Protein AF-A0A5E5AGE8-F1 (afdb_monomer_lite)

Foldseek 3Di:
DDDDDDDDDDDDPPPDDDDPDDDDDDDDDDDDDDDDDDDDDDDDDDDPDDPPPPPLPPLCVPVLSNFLDLSVLVCCCPPPHPQAPVPPDGPDRSDLRSLQSSCVVNVHDDPSVDDSVVSRSVVSVVVVPPD

Secondary structure (DSSP, 8-state):
------------------------PPP-PPPP--PPP-----PPP-PPP-----PPPGGGGSGGGSTTSHHHHHHHHHHT---S-SSS-SSPTTSHHHHHHHHHHTTPPP-TTS-HHHHHHHHHHHHSS--

Organism: NCBI:txid2508301

Sequence (131 aa):
MNLLSRPFSCLALAATFVTLSGCTVPASSPKPVTLPANSPATLPVAAPGPIARDPLPSALNNPSRRPCTPEWFAYLEKHYTAVGDGQGHGPDLGSDEWLDAFERRRNLPSTSALPREQRCATLARELDYRY

pLDDT: mean 71.15, std 20.17, range [38.66, 96.5]

Structure (mmCIF, N/CA/C/O backbone):
data_AF-A0A5E5AGE8-F1
#
_entry.id   AF-A0A5E5AGE8-F1
#
loop_
_atom_site.group_PDB
_atom_site.id
_atom_site.type_symbol
_atom_site.label_atom_id
_atom_site.label_alt_id
_atom_site.label_comp_id
_atom_site.label_asym_id
_atom_site.label_entity_id
_atom_site.label_seq_id
_atom_site.pdbx_PDB_ins_code
_atom_site.Cartn_x
_atom_site.Cartn_y
_atom_site.Cartn_z
_atom_site.occupancy
_atom_site.B_iso_or_equiv
_atom_site.auth_seq_id
_atom_site.auth_comp_id
_atom_site.auth_asym_id
_atom_site.auth_atom_id
_atom_site.pdbx_PDB_model_num
ATOM 1 N N . MET A 1 1 ? 57.204 9.077 -46.773 1.00 38.66 1 MET A N 1
ATOM 2 C CA . MET A 1 1 ? 58.634 8.720 -46.882 1.00 38.66 1 MET A CA 1
ATOM 3 C C . MET A 1 1 ? 59.280 8.897 -45.514 1.00 38.66 1 MET A C 1
ATOM 5 O O . MET A 1 1 ? 59.083 9.953 -44.935 1.00 38.66 1 MET A O 1
ATOM 9 N N . ASN A 1 2 ? 60.010 7.864 -45.067 1.00 39.50 2 ASN A N 1
ATOM 10 C CA . ASN A 1 2 ? 60.976 7.776 -43.948 1.00 39.50 2 ASN A CA 1
ATOM 11 C C . ASN A 1 2 ? 60.418 7.935 -42.518 1.00 39.50 2 ASN A C 1
ATOM 13 O O . ASN A 1 2 ? 59.925 8.995 -42.162 1.00 39.50 2 ASN A O 1
ATOM 17 N N . LEU A 1 3 ? 60.298 6.873 -41.701 1.00 51.28 3 LEU A N 1
ATOM 18 C CA . LEU A 1 3 ? 61.331 6.030 -41.045 1.00 51.28 3 LEU A CA 1
ATOM 19 C C . LEU A 1 3 ? 62.400 6.830 -40.293 1.00 51.28 3 LEU A C 1
ATOM 21 O O . LEU A 1 3 ? 63.185 7.501 -40.940 1.00 51.28 3 LEU A O 1
ATOM 25 N N . LEU A 1 4 ? 62.469 6.643 -38.969 1.00 49.72 4 LEU A N 1
ATOM 26 C CA . LEU A 1 4 ? 63.678 6.411 -38.154 1.00 49.72 4 LEU A CA 1
ATOM 27 C C . LEU A 1 4 ? 63.176 5.967 -36.756 1.00 49.72 4 LEU A C 1
ATOM 29 O O . LEU A 1 4 ? 62.429 6.686 -36.106 1.00 49.72 4 LEU A O 1
ATOM 33 N N . SER A 1 5 ? 63.258 4.680 -36.420 1.00 45.56 5 SER A N 1
ATOM 34 C CA . SER A 1 5 ? 64.383 3.990 -35.757 1.00 45.56 5 SER A CA 1
ATOM 35 C C . SER A 1 5 ? 64.506 4.262 -34.251 1.00 45.56 5 SER A C 1
ATOM 37 O O . SER A 1 5 ? 64.652 5.389 -33.798 1.00 45.56 5 SER A O 1
ATOM 39 N N . ARG A 1 6 ? 64.433 3.152 -33.505 1.00 56.34 6 ARG A N 1
ATOM 40 C CA . ARG A 1 6 ? 64.444 2.979 -32.041 1.00 56.34 6 ARG A CA 1
ATOM 41 C C . ARG A 1 6 ? 65.835 3.302 -31.452 1.00 56.34 6 ARG A C 1
ATOM 43 O O . ARG A 1 6 ? 66.810 3.330 -32.199 1.00 56.34 6 ARG A O 1
ATOM 50 N N . PRO A 1 7 ? 65.963 3.379 -30.117 1.00 55.78 7 PRO A N 1
ATOM 51 C CA . PRO A 1 7 ? 66.450 2.165 -29.458 1.00 55.78 7 PRO A CA 1
ATOM 52 C C . PRO A 1 7 ? 65.696 1.779 -28.179 1.00 55.78 7 PRO A C 1
ATOM 54 O O . PRO A 1 7 ? 65.154 2.601 -27.447 1.00 55.78 7 PRO A O 1
ATOM 57 N N . PHE A 1 8 ? 65.685 0.466 -27.957 1.00 54.22 8 PHE A N 1
ATOM 58 C CA . PHE A 1 8 ? 65.307 -0.211 -26.725 1.00 54.22 8 PHE A CA 1
ATOM 59 C C . PHE A 1 8 ? 66.168 0.263 -25.553 1.00 54.22 8 PHE A C 1
ATOM 61 O O . PHE A 1 8 ? 67.386 0.352 -25.691 1.00 54.22 8 PHE A O 1
ATOM 68 N N . SER A 1 9 ? 65.551 0.437 -24.386 1.00 46.19 9 SER A N 1
ATOM 69 C CA . SER A 1 9 ? 66.263 0.343 -23.116 1.00 46.19 9 SER A CA 1
ATOM 70 C C . SER A 1 9 ? 65.454 -0.508 -22.143 1.00 46.19 9 SER A C 1
ATOM 72 O O . SER A 1 9 ? 64.259 -0.293 -21.941 1.00 46.19 9 SER A O 1
ATOM 74 N N . CYS A 1 10 ? 66.126 -1.542 -21.648 1.00 45.03 10 CYS A N 1
ATOM 75 C CA . CYS A 1 10 ? 65.662 -2.540 -20.698 1.00 45.03 10 CYS A CA 1
ATOM 76 C C . CYS A 1 10 ? 65.532 -1.977 -19.273 1.00 45.03 10 CYS A C 1
ATOM 78 O O . CYS A 1 10 ? 66.160 -0.978 -18.940 1.00 45.03 10 CYS A O 1
ATOM 80 N N . LEU A 1 11 ? 64.864 -2.783 -18.435 1.00 44.19 11 LEU A N 1
ATOM 81 C CA . LEU A 1 11 ? 64.892 -2.803 -16.962 1.00 44.19 11 LEU A CA 1
ATOM 82 C C . LEU A 1 11 ? 64.062 -1.698 -16.279 1.00 44.19 11 LEU A C 1
ATOM 84 O O . LEU A 1 11 ? 64.169 -0.533 -16.614 1.00 44.19 11 LEU A O 1
ATOM 88 N N . ALA A 1 12 ? 63.208 -1.963 -15.291 1.00 46.88 12 ALA A N 1
ATOM 89 C CA . ALA A 1 12 ? 63.010 -3.145 -14.465 1.00 46.88 12 ALA A CA 1
ATOM 90 C C . ALA A 1 12 ? 61.529 -3.240 -14.052 1.00 46.88 12 ALA A C 1
ATOM 92 O O . ALA A 1 12 ? 60.917 -2.247 -13.666 1.00 46.88 12 ALA A O 1
ATOM 93 N N . LEU A 1 13 ? 60.961 -4.446 -14.103 1.00 50.72 13 LEU A N 1
ATOM 94 C CA . LEU A 1 13 ? 59.695 -4.763 -13.443 1.00 50.72 13 LEU A CA 1
ATOM 95 C C . LEU A 1 13 ? 59.955 -4.846 -11.935 1.00 50.72 13 LEU A C 1
ATOM 97 O O . LEU A 1 13 ? 60.380 -5.881 -11.426 1.00 50.72 13 LEU A O 1
ATOM 101 N N . ALA A 1 14 ? 59.720 -3.750 -11.217 1.00 53.00 14 ALA A N 1
ATOM 102 C CA . ALA A 1 14 ? 59.582 -3.792 -9.768 1.00 53.00 14 ALA A CA 1
ATOM 103 C C . ALA A 1 14 ? 58.173 -4.309 -9.445 1.00 53.00 14 ALA A C 1
ATOM 105 O O . ALA A 1 14 ? 57.204 -3.554 -9.437 1.00 53.00 14 ALA A O 1
ATOM 106 N N . ALA A 1 15 ? 58.054 -5.620 -9.233 1.00 58.34 15 ALA A N 1
ATOM 107 C CA . ALA A 1 15 ? 56.850 -6.230 -8.686 1.00 58.34 15 ALA A CA 1
ATOM 108 C C . ALA A 1 15 ? 56.752 -5.866 -7.197 1.00 58.34 15 ALA A C 1
ATOM 110 O O . ALA A 1 15 ? 57.326 -6.529 -6.333 1.00 58.34 15 ALA A O 1
ATOM 111 N N . THR A 1 16 ? 56.059 -4.773 -6.893 1.00 54.69 16 THR A N 1
ATOM 112 C CA . THR A 1 16 ? 55.653 -4.449 -5.528 1.00 54.69 16 THR A CA 1
ATOM 113 C C . THR A 1 16 ? 54.507 -5.376 -5.133 1.00 54.69 16 THR A C 1
ATOM 115 O O . THR A 1 16 ? 53.371 -5.237 -5.581 1.00 54.69 16 THR A O 1
ATOM 118 N N . PHE A 1 17 ? 54.819 -6.364 -4.294 1.00 53.09 17 PHE A N 1
ATOM 119 C CA . PHE A 1 17 ? 53.819 -7.181 -3.619 1.00 53.09 17 PHE A CA 1
ATOM 120 C C . PHE A 1 17 ? 52.990 -6.284 -2.692 1.00 53.09 17 PHE A C 1
ATOM 122 O O . PHE A 1 17 ? 53.469 -5.830 -1.655 1.00 53.09 17 PHE A O 1
ATOM 129 N N . VAL A 1 18 ? 51.742 -6.017 -3.075 1.00 58.34 18 VAL A N 1
ATOM 130 C CA . VAL A 1 18 ? 50.738 -5.436 -2.181 1.00 58.34 18 VAL A CA 1
ATOM 131 C C . VAL A 1 18 ? 50.360 -6.514 -1.173 1.00 58.34 18 VAL A C 1
ATOM 133 O O . VAL A 1 18 ? 49.762 -7.532 -1.521 1.00 58.34 18 VAL A O 1
ATOM 136 N N . THR A 1 19 ? 50.735 -6.310 0.086 1.00 57.94 19 THR A N 1
ATOM 137 C CA . THR A 1 19 ? 50.305 -7.153 1.198 1.00 57.94 19 THR A CA 1
ATOM 138 C C . THR A 1 19 ? 48.823 -6.902 1.458 1.00 57.94 19 THR A C 1
ATOM 140 O O . THR A 1 19 ? 48.444 -5.839 1.950 1.00 57.94 19 THR A O 1
ATOM 143 N N . LEU A 1 20 ? 47.978 -7.876 1.121 1.00 55.22 20 LEU A N 1
ATOM 144 C CA . LEU A 1 20 ? 46.583 -7.925 1.553 1.00 55.22 20 LEU A CA 1
ATOM 145 C C . LEU A 1 20 ? 46.543 -8.180 3.067 1.00 55.22 20 LEU A C 1
ATOM 147 O O . LEU A 1 20 ? 46.590 -9.322 3.521 1.00 55.22 20 LEU A O 1
ATOM 151 N N . SER A 1 21 ? 46.477 -7.102 3.851 1.00 60.62 21 SER A N 1
ATOM 152 C CA . SER A 1 21 ? 46.077 -7.168 5.258 1.00 60.62 21 SER A CA 1
ATOM 153 C C . SER A 1 21 ? 44.627 -7.633 5.330 1.00 60.62 21 SER A C 1
ATOM 155 O O . SER A 1 21 ? 43.721 -6.955 4.847 1.00 60.62 21 SER A O 1
ATOM 157 N N . GLY A 1 22 ? 44.426 -8.814 5.913 1.00 50.06 22 GLY A N 1
ATOM 158 C CA . GLY A 1 22 ? 43.117 -9.417 6.111 1.00 50.06 22 GLY A CA 1
ATOM 159 C C . GLY A 1 22 ? 42.199 -8.550 6.971 1.00 50.06 22 GLY A C 1
ATOM 160 O O . GLY A 1 22 ? 42.591 -8.040 8.020 1.00 50.06 22 GLY A O 1
ATOM 161 N N . CYS A 1 23 ? 40.947 -8.420 6.542 1.00 56.34 23 CYS A N 1
ATOM 162 C CA . CYS A 1 23 ? 39.876 -7.927 7.392 1.00 56.34 23 CYS A CA 1
ATOM 163 C C . CYS A 1 23 ? 39.435 -9.063 8.322 1.00 56.34 23 CYS A C 1
ATOM 165 O O . CYS A 1 23 ? 38.682 -9.950 7.923 1.00 56.34 23 CYS A O 1
ATOM 167 N N . THR A 1 24 ? 39.899 -9.039 9.570 1.00 59.09 24 THR A N 1
ATOM 168 C CA . THR A 1 24 ? 39.260 -9.794 10.652 1.00 59.09 24 THR A CA 1
ATOM 169 C C . THR A 1 24 ? 37.883 -9.187 10.906 1.00 59.09 24 THR A C 1
ATOM 171 O O . THR A 1 24 ? 37.768 -8.051 11.363 1.00 59.09 24 THR A O 1
ATOM 174 N N . VAL A 1 25 ? 36.834 -9.946 10.599 1.00 63.81 25 VAL A N 1
ATOM 175 C CA . VAL A 1 25 ? 35.457 -9.658 11.013 1.00 63.81 25 VAL A CA 1
ATOM 176 C C . VAL A 1 25 ? 35.318 -10.066 12.484 1.00 63.81 25 VAL A C 1
ATOM 178 O O . VAL A 1 25 ? 35.610 -11.220 12.807 1.00 63.81 25 VAL A O 1
ATOM 181 N N . PRO A 1 26 ? 34.896 -9.181 13.403 1.00 55.47 26 PRO A N 1
ATOM 182 C CA . PRO A 1 26 ? 34.595 -9.602 14.762 1.00 55.47 26 PRO A CA 1
ATOM 183 C C . PRO A 1 26 ? 33.327 -10.466 14.771 1.00 55.47 26 PRO A C 1
ATOM 185 O O . PRO A 1 26 ? 32.284 -10.089 14.236 1.00 55.47 26 PRO A O 1
ATOM 188 N N . ALA A 1 27 ? 33.429 -11.635 15.402 1.00 55.28 27 ALA A N 1
ATOM 189 C CA . ALA A 1 27 ? 32.317 -12.532 15.665 1.00 55.28 27 ALA A CA 1
ATOM 190 C C . ALA A 1 27 ? 31.281 -11.852 16.580 1.00 55.28 27 ALA A C 1
ATOM 192 O O . ALA A 1 27 ? 31.581 -11.522 17.727 1.00 55.28 27 ALA A O 1
ATOM 193 N N . SER A 1 28 ? 30.052 -11.669 16.090 1.00 50.88 28 SER A N 1
ATOM 194 C CA . SER A 1 28 ? 28.898 -11.378 16.947 1.00 50.88 28 SER A CA 1
ATOM 195 C C . SER A 1 28 ? 28.294 -12.691 17.432 1.00 50.88 28 SER A C 1
ATOM 197 O O . SER A 1 28 ? 27.677 -13.421 16.660 1.00 50.88 28 SER A O 1
ATOM 199 N N . SER A 1 29 ? 28.470 -12.989 18.718 1.00 62.38 29 SER A N 1
ATOM 200 C CA . SER A 1 29 ? 27.728 -14.054 19.396 1.00 62.38 29 SER A CA 1
ATOM 201 C C . SER A 1 29 ? 26.220 -13.774 19.337 1.00 62.38 29 SER A C 1
ATOM 203 O O . SER A 1 29 ? 25.800 -12.693 19.763 1.00 62.38 29 SER A O 1
ATOM 205 N N . PRO A 1 30 ? 25.375 -14.723 18.899 1.00 59.03 30 PRO A N 1
ATOM 206 C CA . PRO A 1 30 ? 23.939 -14.598 19.096 1.00 59.03 30 PRO A CA 1
ATOM 207 C C . PRO A 1 30 ? 23.620 -14.759 20.589 1.00 59.03 30 PRO A C 1
ATOM 209 O O . PRO A 1 30 ? 24.016 -15.734 21.229 1.00 59.03 30 PRO A O 1
ATOM 212 N N . LYS A 1 31 ? 22.905 -13.785 21.162 1.00 62.00 31 LYS A N 1
ATOM 213 C CA . LYS A 1 31 ? 22.314 -13.929 22.499 1.00 62.00 31 LYS A CA 1
ATOM 214 C C . LYS A 1 31 ? 21.226 -15.016 22.454 1.00 62.00 31 LYS A C 1
ATOM 216 O O . LYS A 1 31 ? 20.469 -15.044 21.484 1.00 62.00 31 LYS A O 1
ATOM 221 N N . PRO A 1 32 ? 21.083 -15.864 23.488 1.00 52.50 32 PRO A N 1
ATOM 222 C CA . PRO A 1 32 ? 19.961 -16.790 23.572 1.00 52.50 32 PRO A CA 1
ATOM 223 C C . PRO A 1 32 ? 18.664 -15.996 23.753 1.00 52.50 32 PRO A C 1
ATOM 225 O O . PRO A 1 32 ? 18.521 -15.241 24.717 1.00 52.50 32 PRO A O 1
ATOM 228 N N . VAL A 1 33 ? 17.720 -16.154 22.826 1.00 51.97 33 VAL A N 1
ATOM 229 C CA . VAL A 1 33 ? 16.359 -15.630 22.975 1.00 51.97 33 VAL A CA 1
ATOM 230 C C . VAL A 1 33 ? 15.577 -16.618 23.834 1.00 51.97 33 VAL A C 1
ATOM 232 O O . VAL A 1 33 ? 15.033 -17.603 23.344 1.00 51.97 33 VAL A O 1
ATOM 235 N N . THR A 1 34 ? 15.545 -16.362 25.138 1.00 45.00 34 THR A N 1
ATOM 236 C CA . THR A 1 34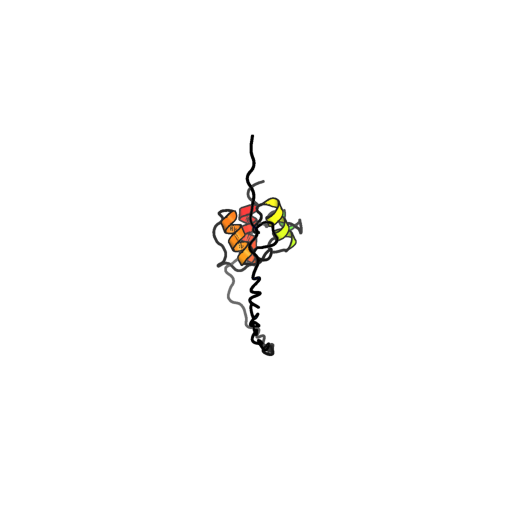 ? 14.614 -17.018 26.058 1.00 45.00 34 THR A CA 1
ATOM 237 C C . THR A 1 34 ? 13.284 -16.272 25.991 1.00 45.00 34 THR A C 1
ATOM 239 O O . THR A 1 34 ? 13.198 -15.128 26.429 1.00 45.00 34 THR A O 1
ATOM 242 N N . LEU A 1 35 ? 12.251 -16.906 25.433 1.00 56.03 35 LEU A N 1
ATOM 243 C CA . LEU A 1 35 ? 10.864 -16.439 25.508 1.00 56.03 35 LEU A CA 1
ATOM 244 C C . LEU A 1 35 ? 10.267 -16.830 26.868 1.00 56.03 35 LEU A C 1
ATOM 246 O O . LEU A 1 35 ? 10.141 -18.027 27.133 1.00 56.03 35 LEU A O 1
ATOM 250 N N . PRO A 1 36 ? 9.817 -15.886 27.709 1.00 51.88 36 PRO A N 1
ATOM 251 C CA . PRO A 1 36 ? 8.782 -16.182 28.678 1.00 51.88 36 PRO A CA 1
ATOM 252 C C . PRO A 1 36 ? 7.408 -15.923 28.051 1.00 51.88 36 PRO A C 1
ATOM 254 O O . PRO A 1 36 ? 7.073 -14.808 27.649 1.00 51.88 36 PRO A O 1
ATOM 257 N N . ALA A 1 37 ? 6.604 -16.982 27.996 1.00 52.03 37 ALA A N 1
ATOM 258 C CA . ALA A 1 37 ? 5.160 -16.877 27.896 1.00 52.03 37 ALA A CA 1
ATOM 259 C C . ALA A 1 37 ? 4.645 -16.112 29.117 1.00 52.03 37 ALA A C 1
ATOM 261 O O . ALA A 1 37 ? 4.956 -16.510 30.231 1.00 52.03 37 ALA A O 1
ATOM 262 N N . ASN A 1 38 ? 3.862 -15.055 28.905 1.00 50.94 38 ASN A N 1
ATOM 263 C CA . ASN A 1 38 ? 2.933 -14.521 29.898 1.00 50.94 38 ASN A CA 1
ATOM 264 C C . ASN A 1 38 ? 1.793 -13.800 29.170 1.00 50.94 38 ASN A C 1
ATOM 266 O O . ASN A 1 38 ? 1.930 -12.668 28.715 1.00 50.94 38 ASN A O 1
ATOM 270 N N . SER A 1 39 ? 0.655 -14.487 29.066 1.00 54.19 39 SER A N 1
ATOM 271 C CA . SER A 1 39 ? -0.646 -13.829 28.941 1.00 54.19 39 SER A CA 1
ATOM 272 C C . SER A 1 39 ? -1.036 -13.247 30.300 1.00 54.19 39 SER A C 1
ATOM 274 O O . SER A 1 39 ? -0.769 -13.868 31.330 1.00 54.19 39 SER A O 1
ATOM 276 N N . PRO A 1 40 ? -1.757 -12.124 30.310 1.00 52.69 40 PRO A N 1
ATOM 277 C CA . PRO A 1 40 ? -2.968 -12.089 31.115 1.00 52.69 40 PRO A CA 1
ATOM 278 C C . PRO A 1 40 ? -4.160 -11.577 30.308 1.00 52.69 40 PRO A C 1
ATOM 280 O O . PRO A 1 40 ? -4.095 -10.568 29.608 1.00 52.69 40 PRO A O 1
ATOM 283 N N . ALA A 1 41 ? -5.275 -12.286 30.456 1.00 49.41 41 ALA A N 1
ATOM 284 C CA . ALA A 1 41 ? -6.590 -11.787 30.109 1.00 49.41 41 ALA A CA 1
ATOM 285 C C . ALA A 1 41 ? -7.006 -10.706 31.118 1.00 49.41 41 ALA A C 1
ATOM 287 O O . ALA A 1 41 ? -7.108 -11.003 32.306 1.00 49.41 41 ALA A O 1
ATOM 288 N N . THR A 1 42 ? -7.309 -9.498 30.631 1.00 39.75 42 THR A N 1
ATOM 289 C CA . THR A 1 42 ? -8.152 -8.518 31.333 1.00 39.75 42 THR A CA 1
ATOM 290 C C . THR A 1 42 ? -9.068 -7.802 30.328 1.00 39.75 42 THR A C 1
ATOM 292 O O . THR A 1 42 ? -8.656 -7.426 29.237 1.00 39.75 42 THR A O 1
ATOM 295 N N . LEU A 1 43 ? -10.328 -7.705 30.750 1.00 42.47 43 LEU A N 1
ATOM 296 C CA . LEU A 1 43 ? -11.607 -7.293 30.149 1.00 42.47 43 LEU A CA 1
ATOM 297 C C . LEU A 1 43 ? -11.674 -5.880 29.491 1.00 42.47 43 LEU A C 1
ATOM 299 O O . LEU A 1 43 ? -10.709 -5.122 29.555 1.00 42.47 43 LEU A O 1
ATOM 303 N N . PRO A 1 44 ? -12.788 -5.526 28.805 1.00 47.78 44 PRO A N 1
ATOM 304 C CA . PRO A 1 44 ? -12.779 -4.720 27.590 1.00 47.78 44 PRO A CA 1
ATOM 305 C C . PRO A 1 44 ? -12.791 -3.214 27.866 1.00 47.78 44 PRO A C 1
ATOM 307 O O . PRO A 1 44 ? -13.661 -2.694 28.564 1.00 47.78 44 PRO A O 1
ATOM 310 N N . VAL A 1 45 ? -11.878 -2.489 27.223 1.00 45.28 45 VAL A N 1
ATOM 311 C CA . VAL A 1 45 ? -12.055 -1.054 26.992 1.00 45.28 45 VAL A CA 1
ATOM 312 C C . VAL A 1 45 ? -13.121 -0.907 25.913 1.00 45.28 45 VAL A C 1
ATOM 314 O O . VAL A 1 45 ? -12.988 -1.450 24.817 1.00 45.28 45 VAL A O 1
ATOM 317 N N . ALA A 1 46 ? -14.204 -0.221 26.273 1.00 44.78 46 ALA A N 1
ATOM 318 C CA . ALA A 1 46 ? -15.345 0.069 25.424 1.00 44.78 46 ALA A CA 1
ATOM 319 C C . ALA A 1 46 ? -14.895 0.531 24.031 1.00 44.78 46 ALA A C 1
ATOM 321 O O . ALA A 1 46 ? -14.303 1.598 23.867 1.00 44.78 46 ALA A O 1
ATOM 322 N N . ALA A 1 47 ? -15.185 -0.298 23.030 1.00 52.75 47 ALA A N 1
ATOM 323 C CA . ALA A 1 47 ? -15.098 0.100 21.642 1.00 52.75 47 ALA A CA 1
ATOM 324 C C . ALA A 1 47 ? -16.026 1.310 21.433 1.00 52.75 47 ALA A C 1
ATOM 326 O O . ALA A 1 47 ? -17.197 1.243 21.825 1.00 52.75 47 ALA A O 1
ATOM 327 N N . PRO A 1 48 ? -15.561 2.401 20.800 1.00 48.56 48 PRO A N 1
ATOM 328 C CA . PRO A 1 48 ? -16.471 3.323 20.140 1.00 48.56 48 PRO A CA 1
ATOM 329 C C . PRO A 1 48 ? -17.379 2.488 19.232 1.00 48.56 48 PRO A C 1
ATOM 331 O O . PRO A 1 48 ? -16.897 1.570 18.563 1.00 48.56 48 PRO A O 1
ATOM 334 N N . GLY A 1 49 ? -18.686 2.748 19.292 1.00 43.22 49 GLY A N 1
ATOM 335 C CA . GLY A 1 49 ? -19.718 1.955 18.628 1.00 43.22 49 GLY A CA 1
ATOM 336 C C . GLY A 1 49 ? -19.472 1.731 17.131 1.00 43.22 49 GLY A C 1
ATOM 337 O O . GLY A 1 49 ? -18.565 2.322 16.541 1.00 43.22 49 GLY A O 1
ATOM 338 N N . PRO A 1 50 ? -20.278 0.867 16.491 1.00 47.28 50 PRO A N 1
ATOM 339 C CA . PRO A 1 50 ? -20.095 0.521 15.095 1.00 47.28 50 PRO A CA 1
ATOM 340 C C . PRO A 1 50 ? -20.300 1.781 14.253 1.00 47.28 50 PRO A C 1
ATOM 342 O O . PRO A 1 50 ? -21.426 2.155 13.937 1.00 47.28 50 PRO A O 1
ATOM 345 N N . ILE A 1 51 ? -19.201 2.437 13.867 1.00 52.72 51 ILE A N 1
ATOM 346 C CA . ILE A 1 51 ? -19.170 3.193 12.620 1.00 52.72 51 ILE A CA 1
ATOM 347 C C . ILE A 1 51 ? -19.686 2.179 11.609 1.00 52.72 51 ILE A C 1
ATOM 349 O O . ILE A 1 51 ? -19.066 1.121 11.463 1.00 52.72 51 ILE A O 1
ATOM 353 N N . ALA A 1 52 ? -20.865 2.432 11.042 1.00 45.16 52 ALA A N 1
ATOM 354 C CA . ALA A 1 52 ? -21.455 1.588 10.023 1.00 45.16 52 ALA A CA 1
ATOM 355 C C . ALA A 1 52 ? -20.370 1.350 8.973 1.00 45.16 52 ALA A C 1
ATOM 357 O O . ALA A 1 52 ? -19.981 2.254 8.238 1.00 45.16 52 ALA A O 1
ATOM 358 N N . ARG A 1 53 ? -19.771 0.158 9.014 1.00 53.19 53 ARG A N 1
ATOM 359 C CA . ARG A 1 53 ? -18.828 -0.272 8.003 1.00 53.19 53 ARG A CA 1
ATOM 360 C C . ARG A 1 53 ? -19.723 -0.506 6.811 1.00 53.19 53 ARG A C 1
ATOM 362 O O . ARG A 1 53 ? -20.429 -1.515 6.788 1.00 53.19 53 ARG A O 1
ATOM 369 N N . ASP A 1 54 ? -19.726 0.436 5.875 1.00 58.47 54 ASP A N 1
ATOM 370 C CA . ASP A 1 54 ? -20.107 0.116 4.509 1.00 58.47 54 ASP A CA 1
ATOM 371 C C . ASP A 1 54 ? -19.488 -1.251 4.194 1.00 58.47 54 ASP A C 1
ATOM 373 O O . ASP A 1 54 ? -18.308 -1.461 4.530 1.00 58.47 54 ASP A O 1
ATOM 377 N N . PRO A 1 55 ? -20.264 -2.220 3.673 1.00 56.47 55 PRO A N 1
ATOM 378 C CA . PRO A 1 55 ? -19.705 -3.497 3.280 1.00 56.47 55 PRO A CA 1
ATOM 379 C C . PRO A 1 55 ? -18.528 -3.170 2.378 1.00 56.47 55 PRO A C 1
ATOM 381 O O . PRO A 1 55 ? -18.715 -2.518 1.349 1.00 56.47 55 PRO A O 1
ATOM 384 N N . LEU A 1 56 ? -17.316 -3.533 2.819 1.00 57.72 56 LEU A N 1
ATOM 385 C CA . LEU A 1 56 ? -16.120 -3.356 2.009 1.00 57.72 56 LEU A CA 1
ATOM 386 C C . LEU A 1 56 ? -16.492 -3.873 0.610 1.00 57.72 56 LEU A C 1
ATOM 388 O O . LEU A 1 56 ? -17.063 -4.972 0.546 1.00 57.72 56 LEU A O 1
ATOM 392 N N . PRO A 1 57 ? -16.271 -3.094 -0.464 1.00 57.69 57 PRO A N 1
ATOM 393 C CA . PRO A 1 57 ? -16.807 -3.429 -1.772 1.00 57.69 57 PRO A CA 1
ATOM 394 C C . PRO A 1 57 ? -16.377 -4.835 -2.178 1.00 57.69 57 PRO A C 1
ATOM 396 O O . PRO A 1 57 ? -15.432 -5.408 -1.625 1.00 57.69 57 PRO A O 1
ATOM 399 N N . SER A 1 58 ? -17.070 -5.391 -3.168 1.00 54.31 58 SER A N 1
ATOM 400 C CA . SER A 1 58 ? -16.902 -6.744 -3.703 1.00 54.31 58 SER A CA 1
ATOM 401 C C . SER A 1 58 ? -15.448 -7.225 -3.867 1.00 54.31 58 SER A C 1
ATOM 403 O O . SER A 1 58 ? -15.239 -8.425 -3.894 1.00 54.31 58 SER A O 1
ATOM 405 N N . ALA A 1 59 ? -14.434 -6.355 -3.881 1.00 53.09 59 ALA A N 1
ATOM 406 C CA . ALA A 1 59 ? -13.018 -6.680 -3.691 1.00 53.09 59 ALA A CA 1
ATOM 407 C C . ALA A 1 59 ? -12.706 -7.740 -2.603 1.00 53.09 59 ALA A C 1
ATOM 409 O O . ALA A 1 59 ? -11.784 -8.528 -2.798 1.00 53.09 59 ALA A O 1
ATOM 410 N N . LEU A 1 60 ? -13.465 -7.847 -1.502 1.00 53.66 60 LEU A N 1
ATOM 411 C CA . LEU A 1 60 ? -13.221 -8.891 -0.485 1.00 53.66 60 LEU A CA 1
ATOM 412 C C . LEU A 1 60 ? -13.499 -10.331 -0.947 1.00 53.66 60 LEU A C 1
ATOM 414 O O . LEU A 1 60 ? -12.974 -11.266 -0.337 1.00 53.66 60 LEU A O 1
ATOM 418 N N . ASN A 1 61 ? -14.318 -10.532 -1.985 1.00 60.59 61 ASN A N 1
ATOM 419 C CA . ASN A 1 61 ? -14.641 -11.872 -2.488 1.00 60.59 61 ASN A CA 1
ATOM 420 C C . ASN A 1 61 ? -13.551 -12.442 -3.412 1.00 60.59 61 ASN A C 1
ATOM 422 O O . ASN A 1 61 ? -13.500 -13.651 -3.634 1.00 60.59 61 ASN A O 1
ATOM 426 N N . ASN A 1 62 ? -12.659 -11.585 -3.911 1.00 64.31 62 ASN A N 1
ATOM 427 C CA . ASN A 1 62 ? -11.490 -11.985 -4.667 1.00 64.31 62 ASN A CA 1
ATOM 428 C C . ASN A 1 62 ? -10.311 -12.087 -3.685 1.00 64.31 62 ASN A C 1
ATOM 430 O O . ASN A 1 62 ? -9.880 -11.064 -3.153 1.00 64.31 62 ASN A O 1
ATOM 434 N N . PRO A 1 63 ? -9.762 -13.288 -3.427 1.00 57.53 63 PRO A N 1
ATOM 435 C CA . PRO A 1 63 ? -8.686 -13.460 -2.454 1.00 57.53 63 PRO A CA 1
ATOM 436 C C . PRO A 1 63 ? -7.448 -12.618 -2.791 1.00 57.53 63 PRO A C 1
ATOM 438 O O . PRO A 1 63 ? -6.813 -12.108 -1.876 1.00 57.53 63 PRO A O 1
ATOM 441 N N . SER A 1 64 ? -7.171 -12.363 -4.075 1.00 59.59 64 SER A N 1
ATOM 442 C CA . SER A 1 64 ? -6.078 -11.486 -4.522 1.00 59.59 64 SER A CA 1
ATOM 443 C C . SER A 1 64 ? -6.348 -9.992 -4.305 1.00 59.59 64 SER A C 1
ATOM 445 O O . SER A 1 64 ? -5.457 -9.170 -4.497 1.00 59.59 64 SER A O 1
ATOM 447 N N . ARG A 1 65 ? -7.575 -9.620 -3.923 1.00 70.62 65 ARG A N 1
ATOM 448 C CA . ARG A 1 65 ? -7.967 -8.252 -3.560 1.00 70.62 65 ARG A CA 1
ATOM 449 C C . ARG A 1 65 ? -8.317 -8.098 -2.081 1.00 70.62 65 ARG A C 1
ATOM 451 O O . ARG A 1 65 ? -8.673 -6.997 -1.665 1.00 70.62 65 ARG A O 1
ATOM 458 N N . ARG A 1 66 ? -8.179 -9.157 -1.273 1.00 85.31 66 ARG A N 1
ATOM 459 C CA . ARG A 1 66 ? -8.325 -9.051 0.182 1.00 85.31 66 ARG A CA 1
ATOM 460 C C . ARG A 1 66 ? -7.183 -8.195 0.736 1.00 85.31 66 ARG A C 1
ATOM 462 O O . ARG A 1 66 ? -6.031 -8.617 0.623 1.00 85.31 66 ARG A O 1
ATOM 469 N N . PRO A 1 67 ? -7.471 -7.032 1.345 1.00 89.94 67 PRO A N 1
ATOM 470 C CA . PRO A 1 67 ? -6.429 -6.155 1.858 1.00 89.94 67 PRO A CA 1
ATOM 471 C C . PRO A 1 67 ? -5.542 -6.870 2.875 1.00 89.94 67 PRO A C 1
ATOM 473 O O . PRO A 1 67 ? -5.985 -7.807 3.540 1.00 89.94 67 PRO A O 1
ATOM 476 N N . CYS A 1 68 ? -4.304 -6.400 3.013 1.00 92.12 68 CYS A N 1
ATOM 477 C CA . CYS A 1 68 ? -3.330 -6.936 3.969 1.00 92.12 68 CYS A CA 1
ATOM 478 C C . CYS A 1 68 ? -2.883 -8.394 3.724 1.00 92.12 68 CYS A C 1
ATOM 480 O O . CYS A 1 68 ? -2.299 -9.013 4.611 1.00 92.12 68 CYS A O 1
ATOM 482 N N . THR A 1 69 ? -3.087 -8.938 2.519 1.00 91.75 69 THR A N 1
ATOM 483 C CA . THR A 1 69 ? -2.568 -10.260 2.118 1.00 91.75 69 THR A CA 1
ATOM 484 C C . THR A 1 69 ? -1.350 -10.141 1.192 1.00 91.75 69 THR A C 1
ATOM 486 O O . THR A 1 69 ? -1.241 -9.152 0.460 1.00 91.75 69 THR A O 1
ATOM 489 N N . PRO A 1 70 ? -0.437 -11.134 1.174 1.00 93.00 70 PRO A N 1
ATOM 490 C CA . PRO A 1 70 ? 0.673 -11.175 0.217 1.00 93.00 70 PRO A CA 1
ATOM 491 C C . PRO A 1 70 ? 0.218 -11.037 -1.240 1.00 93.00 70 PRO A C 1
ATOM 493 O O . PRO A 1 70 ? 0.829 -10.304 -2.017 1.00 93.00 70 PRO A O 1
ATOM 496 N N . GLU A 1 71 ? -0.888 -11.688 -1.601 1.00 90.88 71 GLU A N 1
ATOM 497 C CA . GLU A 1 71 ? -1.459 -11.643 -2.947 1.00 90.88 71 GLU A CA 1
ATOM 498 C C . GLU A 1 71 ? -1.931 -10.232 -3.309 1.00 90.88 71 GLU A C 1
ATOM 500 O O . GLU A 1 71 ? -1.737 -9.788 -4.442 1.00 90.88 71 GLU A O 1
ATOM 505 N N . TRP A 1 72 ? -2.502 -9.504 -2.346 1.00 91.38 72 TRP A N 1
ATOM 506 C CA . TRP A 1 72 ? -2.901 -8.115 -2.541 1.00 91.38 72 TRP A CA 1
ATOM 507 C C . TRP A 1 72 ? -1.701 -7.187 -2.704 1.00 91.38 72 TRP A C 1
ATOM 509 O O . TRP A 1 72 ? -1.702 -6.365 -3.618 1.00 91.38 72 TRP A O 1
ATOM 519 N N . PHE A 1 73 ? -0.644 -7.341 -1.902 1.00 92.81 73 PHE A N 1
ATOM 520 C CA . PHE A 1 73 ? 0.578 -6.549 -2.086 1.00 92.81 73 PHE A CA 1
ATOM 521 C C . PHE A 1 73 ? 1.221 -6.815 -3.452 1.00 92.81 73 PHE A C 1
ATOM 523 O O . PHE A 1 73 ? 1.582 -5.870 -4.152 1.00 92.81 73 PHE A O 1
ATOM 530 N N . ALA A 1 74 ? 1.281 -8.078 -3.886 1.00 91.75 74 ALA A N 1
ATOM 531 C CA . ALA A 1 74 ? 1.769 -8.436 -5.218 1.00 91.75 74 ALA A CA 1
ATOM 532 C C . ALA A 1 74 ? 0.899 -7.840 -6.336 1.00 91.75 74 ALA A C 1
ATOM 534 O O . ALA A 1 74 ? 1.417 -7.365 -7.349 1.00 91.75 74 ALA A O 1
ATOM 535 N N . TYR A 1 75 ? -0.422 -7.822 -6.148 1.00 90.38 75 TYR A N 1
ATOM 536 C CA . TYR A 1 75 ? -1.343 -7.153 -7.061 1.00 90.38 75 TYR A CA 1
ATOM 537 C C . TYR A 1 75 ? -1.072 -5.642 -7.125 1.00 90.38 75 TYR A C 1
ATOM 539 O O . TYR A 1 75 ? -0.986 -5.083 -8.217 1.00 90.38 75 TYR A O 1
ATOM 547 N N . LEU A 1 76 ? -0.875 -4.978 -5.985 1.00 91.31 76 LEU A N 1
ATOM 548 C CA . LEU A 1 76 ? -0.553 -3.551 -5.939 1.00 91.31 76 LEU A CA 1
ATOM 549 C C . LEU A 1 76 ? 0.778 -3.220 -6.631 1.00 91.31 76 LEU A C 1
ATOM 551 O O . LEU A 1 76 ? 0.813 -2.313 -7.467 1.00 91.31 76 LEU A O 1
ATOM 555 N N . GLU A 1 77 ? 1.836 -3.978 -6.336 1.00 91.81 77 GLU A N 1
ATOM 556 C CA . GLU A 1 77 ? 3.161 -3.833 -6.962 1.00 91.81 77 GLU A CA 1
ATOM 557 C C . GLU A 1 77 ? 3.062 -3.960 -8.491 1.00 91.81 77 GLU A C 1
ATOM 559 O O . GLU A 1 77 ? 3.619 -3.155 -9.237 1.00 91.81 77 GLU A O 1
ATOM 564 N N . LYS A 1 78 ? 2.294 -4.945 -8.972 1.00 90.81 78 LYS A N 1
ATOM 565 C CA . LYS A 1 78 ? 2.147 -5.230 -10.403 1.00 90.81 78 LYS A CA 1
ATOM 566 C C . LYS A 1 78 ? 1.246 -4.237 -11.141 1.00 90.81 78 LYS A C 1
ATOM 568 O O . LYS A 1 78 ? 1.510 -3.934 -12.303 1.00 90.81 78 LYS A O 1
ATOM 573 N N . HIS A 1 79 ? 0.153 -3.793 -10.520 1.00 89.44 79 HIS A N 1
ATOM 574 C CA . HIS A 1 79 ? -0.923 -3.080 -11.219 1.00 89.44 79 HIS A CA 1
ATOM 575 C C . HIS A 1 79 ? -0.989 -1.579 -10.923 1.00 89.44 79 HIS A C 1
ATOM 577 O O . HIS A 1 79 ? -1.598 -0.852 -11.707 1.00 89.44 79 HIS A O 1
ATOM 583 N N . TYR A 1 80 ? -0.381 -1.105 -9.832 1.00 89.56 80 TYR A N 1
ATOM 584 C CA . TYR A 1 80 ? -0.434 0.310 -9.447 1.00 89.56 80 TYR A CA 1
ATOM 585 C C . TYR A 1 80 ? 0.924 0.992 -9.544 1.00 89.56 80 TYR A C 1
ATOM 587 O O . TYR A 1 80 ? 1.048 1.999 -10.238 1.00 89.56 80 TYR A O 1
ATOM 595 N N . THR A 1 81 ? 1.933 0.490 -8.833 1.00 91.88 81 THR A N 1
ATOM 596 C CA . THR A 1 81 ? 3.304 0.998 -8.942 1.00 91.88 81 THR A CA 1
ATOM 597 C C . THR A 1 81 ? 4.282 0.001 -8.353 1.00 91.88 81 THR A C 1
ATOM 599 O O . THR A 1 81 ? 4.050 -0.515 -7.264 1.00 91.88 81 THR A O 1
ATOM 602 N N . ALA A 1 82 ? 5.419 -0.169 -9.022 1.00 92.88 82 ALA A N 1
ATOM 603 C CA . ALA A 1 82 ? 6.553 -0.854 -8.430 1.00 92.88 82 ALA A CA 1
ATOM 604 C C . ALA A 1 82 ? 7.234 0.049 -7.388 1.00 92.88 82 ALA A C 1
ATOM 606 O O . ALA A 1 82 ? 7.428 1.252 -7.634 1.00 92.88 82 ALA A O 1
ATOM 607 N N . VAL A 1 83 ? 7.584 -0.511 -6.230 1.00 92.19 83 VAL A N 1
ATOM 608 C CA . VAL A 1 83 ? 8.300 0.189 -5.150 1.00 92.19 83 VAL A CA 1
ATOM 609 C C . VAL A 1 83 ? 9.807 -0.049 -5.219 1.00 92.19 83 VAL A C 1
ATOM 611 O O . VAL A 1 83 ? 10.577 0.849 -4.859 1.00 92.19 83 VAL A O 1
ATOM 614 N N . GLY A 1 84 ? 10.223 -1.220 -5.703 1.00 87.00 84 GLY A N 1
ATOM 615 C CA . GLY A 1 84 ? 11.632 -1.576 -5.875 1.00 87.00 84 GLY A CA 1
ATOM 616 C C . GLY A 1 84 ? 12.335 -0.810 -7.001 1.00 87.00 84 GLY A C 1
ATOM 617 O O . GLY A 1 84 ? 11.726 -0.029 -7.741 1.00 87.00 84 GLY A O 1
ATOM 618 N N . ASP A 1 85 ? 13.640 -1.044 -7.131 1.00 83.44 85 ASP A N 1
ATOM 619 C CA . ASP A 1 85 ? 14.481 -0.493 -8.204 1.00 83.44 85 ASP A CA 1
ATOM 620 C C . ASP A 1 85 ? 14.465 -1.334 -9.497 1.00 83.44 85 ASP A C 1
ATOM 622 O O . ASP A 1 85 ? 15.097 -0.968 -10.485 1.00 83.44 85 ASP A O 1
ATOM 626 N N . GLY A 1 86 ? 13.748 -2.463 -9.503 1.00 79.62 86 GLY A N 1
ATOM 627 C CA . GLY A 1 86 ? 13.692 -3.402 -10.627 1.00 79.62 86 GLY A CA 1
ATOM 628 C C . GLY A 1 86 ? 14.889 -4.358 -10.729 1.00 79.62 86 GLY A C 1
ATOM 629 O O . GLY A 1 86 ? 14.864 -5.246 -11.577 1.00 79.62 86 GLY A O 1
ATOM 630 N N . GLN A 1 87 ? 15.898 -4.234 -9.861 1.00 83.56 87 GLN A N 1
ATOM 631 C CA . GLN A 1 87 ? 17.055 -5.140 -9.774 1.00 83.56 87 GLN A CA 1
ATOM 632 C C . GLN A 1 87 ? 16.969 -6.111 -8.589 1.00 83.56 87 GLN A C 1
ATOM 634 O O . GLN A 1 87 ? 17.902 -6.866 -8.330 1.00 83.56 87 GLN A O 1
ATOM 639 N N . GLY A 1 88 ? 15.844 -6.098 -7.872 1.00 79.12 88 GLY A N 1
ATOM 640 C CA . GLY A 1 88 ? 15.660 -6.869 -6.647 1.00 79.12 88 GLY A CA 1
ATOM 641 C C . GLY A 1 88 ? 16.114 -6.130 -5.389 1.00 79.12 88 GLY A C 1
ATOM 642 O O . GLY A 1 88 ? 16.103 -6.735 -4.321 1.00 79.12 88 GLY A O 1
ATOM 643 N N . HIS A 1 89 ? 16.465 -4.840 -5.481 1.00 85.06 89 HIS A N 1
ATOM 644 C CA . HIS A 1 89 ? 16.658 -4.003 -4.302 1.00 85.06 89 HIS A CA 1
ATOM 645 C C . HIS A 1 89 ? 15.383 -3.218 -3.991 1.00 85.06 89 HIS A C 1
ATOM 647 O O . HIS A 1 89 ? 14.712 -2.657 -4.864 1.00 85.06 89 HIS A O 1
ATOM 653 N N . GLY A 1 90 ? 15.055 -3.151 -2.710 1.00 84.81 90 GLY A N 1
ATOM 654 C CA . GLY A 1 90 ? 13.894 -2.432 -2.220 1.00 84.81 90 GLY A CA 1
ATOM 655 C C . GLY A 1 90 ? 13.398 -3.027 -0.911 1.00 84.81 90 GLY A C 1
ATOM 656 O O . GLY A 1 90 ? 13.886 -4.077 -0.493 1.00 84.81 90 GLY A O 1
ATOM 657 N N . PRO A 1 91 ? 12.446 -2.352 -0.259 1.00 93.12 91 PRO A N 1
ATOM 658 C CA . PRO A 1 91 ? 11.807 -2.893 0.928 1.00 93.12 91 PRO A CA 1
ATOM 659 C C . PRO A 1 91 ? 11.035 -4.170 0.579 1.00 93.12 91 PRO A C 1
ATOM 661 O O . PRO A 1 91 ? 10.468 -4.283 -0.513 1.00 93.12 91 PRO A O 1
ATOM 664 N N . ASP A 1 92 ? 10.985 -5.110 1.522 1.00 93.94 92 ASP A N 1
ATOM 665 C CA . ASP A 1 92 ? 10.275 -6.376 1.344 1.00 93.94 92 ASP A CA 1
ATOM 666 C C . ASP A 1 92 ? 8.798 -6.129 1.034 1.00 93.94 92 ASP A C 1
ATOM 668 O O . ASP A 1 92 ? 8.138 -5.328 1.703 1.00 93.94 9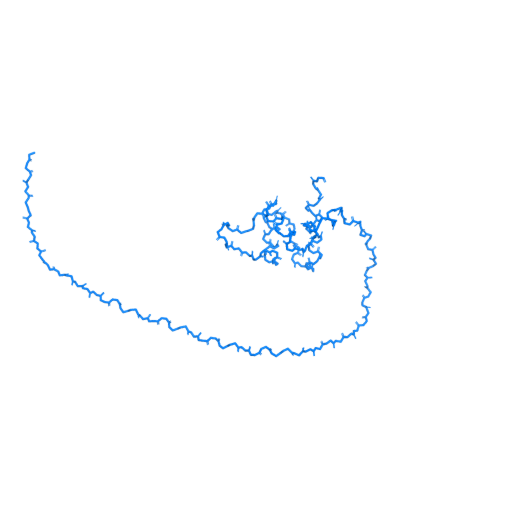2 ASP A O 1
ATOM 672 N N . LEU A 1 93 ? 8.263 -6.830 0.032 1.00 93.25 93 LEU A N 1
ATOM 673 C CA . LEU A 1 93 ? 6.890 -6.646 -0.430 1.00 93.25 93 LEU A CA 1
ATOM 674 C C . LEU A 1 93 ? 5.888 -6.802 0.722 1.00 93.25 93 LEU A C 1
ATOM 676 O O . LEU A 1 93 ? 5.814 -7.840 1.379 1.00 93.25 93 LEU A O 1
ATOM 680 N N . GLY A 1 94 ? 5.092 -5.758 0.947 1.00 93.12 94 GLY A N 1
ATOM 681 C CA . GLY A 1 94 ? 4.105 -5.716 2.019 1.00 93.12 94 GLY A CA 1
ATOM 682 C C . GLY A 1 94 ? 4.661 -5.350 3.395 1.00 93.12 94 GLY A C 1
ATOM 683 O O . GLY A 1 94 ? 3.867 -5.202 4.316 1.00 93.12 94 GLY A O 1
ATOM 684 N N . SER A 1 95 ? 5.968 -5.166 3.589 1.00 95.69 95 SER A N 1
ATOM 685 C CA . SER A 1 95 ? 6.508 -4.585 4.832 1.00 95.69 95 SER A CA 1
ATOM 686 C C . SER A 1 95 ? 5.973 -3.164 5.080 1.00 95.69 95 SER A C 1
ATOM 688 O O . SER A 1 95 ? 5.423 -2.525 4.181 1.00 95.69 95 SER A O 1
ATOM 690 N N . ASP A 1 96 ? 6.119 -2.652 6.303 1.00 95.56 96 ASP A N 1
ATOM 691 C CA . ASP A 1 96 ? 5.689 -1.281 6.614 1.00 95.56 96 ASP A CA 1
ATOM 692 C C . ASP A 1 96 ? 6.505 -0.238 5.831 1.00 95.56 96 ASP A C 1
ATOM 694 O O . ASP A 1 96 ? 5.937 0.733 5.335 1.00 95.56 96 ASP A O 1
ATOM 698 N N . GLU A 1 97 ? 7.800 -0.491 5.609 1.00 95.38 97 GLU A N 1
ATOM 699 C CA . GLU A 1 97 ? 8.651 0.342 4.748 1.00 95.38 97 GLU A CA 1
ATOM 700 C C . GLU A 1 97 ? 8.183 0.328 3.286 1.00 95.38 97 GLU A C 1
ATOM 702 O O . GLU A 1 97 ? 8.184 1.363 2.610 1.00 95.38 97 GLU A O 1
ATOM 707 N N . TRP A 1 98 ? 7.748 -0.836 2.791 1.00 96.38 98 TRP A N 1
ATOM 708 C CA . TRP A 1 98 ? 7.171 -0.952 1.455 1.00 96.38 98 TRP A CA 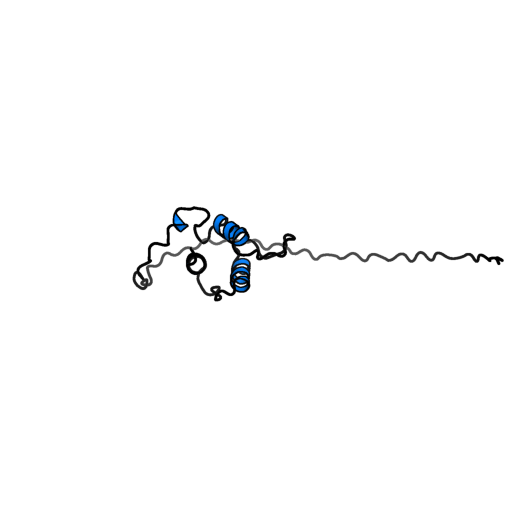1
ATOM 709 C C . TRP A 1 98 ? 5.857 -0.177 1.355 1.00 96.38 98 TRP A C 1
ATOM 711 O O . TRP A 1 98 ? 5.659 0.536 0.374 1.00 96.38 98 TRP A O 1
ATOM 721 N N . LEU A 1 99 ? 4.998 -0.238 2.378 1.00 96.44 99 LEU A N 1
ATOM 722 C CA . LEU A 1 99 ? 3.750 0.529 2.419 1.00 96.44 99 LEU A CA 1
ATOM 723 C C . LEU A 1 99 ? 4.004 2.041 2.443 1.00 96.44 99 LEU A C 1
ATOM 725 O O . LEU A 1 99 ? 3.368 2.772 1.684 1.00 96.44 99 LEU A O 1
ATOM 729 N N . ASP A 1 100 ? 4.971 2.509 3.238 1.00 96.50 100 ASP A N 1
ATOM 730 C CA . ASP A 1 100 ? 5.370 3.923 3.283 1.00 96.50 100 ASP A CA 1
ATOM 731 C C . ASP A 1 100 ? 5.865 4.402 1.911 1.00 96.50 100 ASP A C 1
ATOM 733 O O . ASP A 1 100 ? 5.520 5.488 1.430 1.00 96.50 100 ASP A O 1
ATOM 737 N N . ALA A 1 101 ? 6.691 3.587 1.256 1.00 95.88 101 ALA A N 1
ATOM 738 C CA . ALA A 1 101 ? 7.215 3.899 -0.062 1.00 95.88 101 ALA A CA 1
ATOM 739 C C . ALA A 1 101 ? 6.129 3.831 -1.150 1.00 95.88 101 ALA A C 1
ATOM 741 O O . AL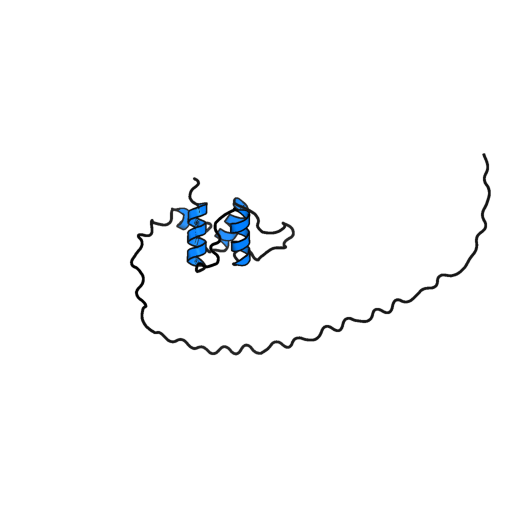A A 1 101 ? 6.125 4.677 -2.049 1.00 95.88 101 ALA A O 1
ATOM 742 N N . PHE A 1 102 ? 5.196 2.883 -1.055 1.00 95.75 102 PHE A N 1
ATOM 743 C CA . PHE A 1 102 ? 4.041 2.769 -1.942 1.00 95.75 102 PHE A CA 1
ATOM 744 C C . PHE A 1 102 ? 3.134 4.002 -1.831 1.00 95.75 102 PHE A C 1
ATOM 746 O O . PHE A 1 102 ? 2.831 4.628 -2.849 1.00 95.75 102 PHE A O 1
ATOM 753 N N . GLU A 1 103 ? 2.766 4.408 -0.611 1.00 95.81 103 GLU A N 1
ATOM 754 C CA . GLU A 1 103 ? 1.970 5.616 -0.347 1.00 95.81 103 GLU A CA 1
ATOM 755 C C . GLU A 1 103 ? 2.638 6.858 -0.937 1.00 95.81 103 GLU A C 1
ATOM 757 O O . GLU A 1 103 ? 2.012 7.597 -1.701 1.00 95.81 103 GLU A O 1
ATOM 762 N N . ARG A 1 104 ? 3.939 7.042 -0.681 1.00 95.31 104 ARG A N 1
ATOM 763 C CA . ARG A 1 104 ? 4.708 8.170 -1.222 1.00 95.31 104 ARG A CA 1
ATOM 764 C C . ARG A 1 104 ? 4.741 8.174 -2.752 1.00 95.31 104 ARG A C 1
ATOM 766 O O . ARG A 1 104 ? 4.512 9.218 -3.357 1.00 95.31 104 ARG A O 1
ATOM 773 N N . ARG A 1 105 ? 4.994 7.027 -3.397 1.00 94.44 105 ARG A N 1
ATOM 774 C CA . ARG A 1 105 ? 5.010 6.913 -4.873 1.00 94.44 105 ARG A CA 1
ATOM 775 C C . ARG A 1 105 ? 3.641 7.189 -5.492 1.00 94.44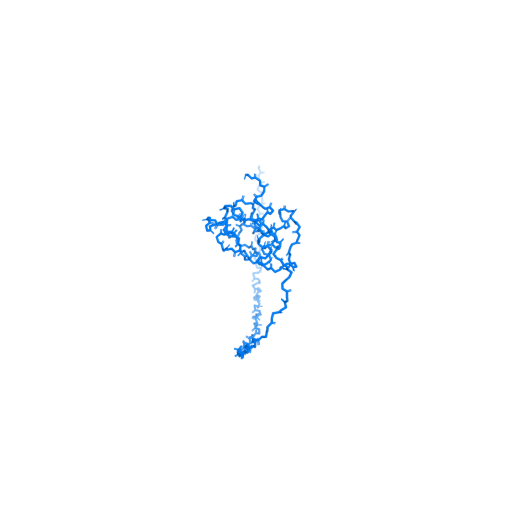 105 ARG A C 1
ATOM 777 O O . ARG A 1 105 ? 3.563 7.724 -6.596 1.00 94.44 105 ARG A O 1
ATOM 784 N N . ARG A 1 106 ? 2.563 6.838 -4.790 1.00 92.56 106 ARG A N 1
ATOM 785 C CA . ARG A 1 106 ? 1.179 7.100 -5.209 1.00 92.56 106 ARG A CA 1
ATOM 786 C C . ARG A 1 106 ? 0.668 8.481 -4.793 1.00 92.56 106 ARG A C 1
ATOM 788 O O . ARG A 1 106 ? -0.457 8.814 -5.155 1.00 92.56 106 ARG A O 1
ATOM 795 N N . ASN A 1 107 ? 1.486 9.277 -4.098 1.00 93.56 107 ASN A N 1
ATOM 796 C CA . ASN A 1 107 ? 1.107 10.565 -3.517 1.00 93.56 107 ASN A CA 1
ATOM 797 C C . ASN A 1 107 ? -0.151 10.460 -2.629 1.00 93.56 107 ASN A C 1
ATOM 799 O O . ASN A 1 107 ? -1.043 11.307 -2.688 1.00 93.56 107 ASN A O 1
ATOM 803 N N . LEU A 1 108 ? -0.238 9.380 -1.850 1.00 91.81 108 LEU A N 1
ATOM 804 C CA . LEU A 1 108 ? -1.293 9.151 -0.866 1.00 91.81 108 LEU A CA 1
ATOM 805 C C . LEU A 1 108 ? -0.885 9.733 0.496 1.00 91.81 108 LEU A C 1
ATOM 807 O O . LEU A 1 108 ? 0.313 9.833 0.783 1.00 91.81 108 LEU A O 1
ATOM 811 N N . PRO A 1 109 ? -1.854 10.097 1.356 1.00 92.81 109 PRO A N 1
ATOM 812 C CA . PRO A 1 109 ? -1.567 10.456 2.739 1.00 92.81 109 PRO A CA 1
ATOM 813 C C . PRO A 1 109 ? -0.800 9.338 3.449 1.00 92.81 109 PRO A C 1
ATOM 815 O O . PRO A 1 109 ? -1.118 8.162 3.280 1.00 92.81 109 PRO A O 1
ATOM 818 N N . SER A 1 110 ? 0.181 9.714 4.272 1.00 94.31 110 SER A N 1
ATOM 819 C CA . SER A 1 110 ? 0.881 8.743 5.111 1.00 94.31 110 SER A CA 1
ATOM 820 C C . SER A 1 110 ? -0.078 8.169 6.146 1.00 94.31 110 SER A C 1
ATOM 822 O O . SER A 1 110 ? -0.711 8.920 6.896 1.00 94.31 110 SER A O 1
ATOM 824 N N . THR A 1 111 ? -0.165 6.842 6.203 1.00 95.31 111 THR A N 1
ATOM 825 C CA . THR A 1 111 ? -0.999 6.141 7.188 1.00 95.31 111 THR A CA 1
ATOM 826 C C . THR A 1 111 ? -0.193 5.257 8.142 1.00 95.31 111 THR A C 1
ATOM 828 O O . THR A 1 111 ? -0.756 4.417 8.839 1.00 95.31 111 THR A O 1
ATOM 831 N N . SER A 1 112 ? 1.120 5.492 8.252 1.00 95.19 112 SER A N 1
ATOM 832 C CA . SER A 1 112 ? 2.043 4.714 9.096 1.00 95.19 112 SER A CA 1
ATOM 833 C C . SER A 1 112 ? 1.731 4.745 10.598 1.00 95.19 112 SER A C 1
ATOM 835 O O . SER A 1 112 ? 2.116 3.835 11.326 1.00 95.19 112 SER A O 1
ATOM 837 N N . ALA A 1 113 ? 0.997 5.757 11.071 1.00 95.56 113 ALA A N 1
ATOM 838 C CA . ALA A 1 113 ? 0.533 5.834 12.457 1.00 95.56 113 ALA A CA 1
ATOM 839 C C . ALA A 1 113 ? -0.666 4.910 12.754 1.00 95.56 113 ALA A C 1
ATOM 841 O O . ALA A 1 113 ? -1.005 4.702 13.920 1.00 95.56 113 ALA A O 1
ATOM 842 N N . LEU A 1 114 ? -1.339 4.385 11.723 1.00 93.94 114 LEU A N 1
ATOM 843 C CA . LEU A 1 114 ? -2.475 3.485 11.896 1.00 93.94 114 LEU A CA 1
ATOM 844 C C . LEU A 1 114 ? -2.005 2.050 12.170 1.00 93.94 114 LEU A C 1
ATOM 846 O O . LEU A 1 114 ? -1.007 1.603 11.602 1.00 93.94 114 LEU A O 1
ATOM 850 N N . PRO A 1 115 ? -2.773 1.266 12.949 1.00 95.81 115 PRO A N 1
ATOM 851 C CA . PRO A 1 115 ? -2.608 -0.179 12.989 1.00 95.81 115 PRO A CA 1
ATOM 852 C C . PRO A 1 115 ? -2.671 -0.768 11.579 1.00 95.81 115 PRO A C 1
ATOM 854 O O . PRO A 1 115 ? -3.522 -0.385 10.774 1.00 95.81 115 PRO A O 1
ATOM 857 N N . ARG A 1 116 ? -1.815 -1.750 11.302 1.00 93.38 116 ARG A N 1
ATOM 858 C CA . ARG A 1 116 ? -1.601 -2.311 9.961 1.00 93.38 116 ARG A CA 1
ATOM 859 C C . ARG A 1 116 ? -2.881 -2.709 9.218 1.00 93.38 116 ARG A C 1
ATOM 861 O O . ARG A 1 116 ? -3.057 -2.341 8.063 1.00 93.38 116 ARG A O 1
ATOM 868 N N . GLU A 1 117 ? -3.819 -3.368 9.891 1.00 91.75 117 GLU A N 1
ATOM 869 C CA . GLU A 1 117 ? -5.111 -3.731 9.290 1.00 91.75 117 GLU A CA 1
ATOM 870 C C . GLU A 1 117 ? -5.937 -2.504 8.871 1.00 91.75 117 GLU A C 1
ATOM 872 O O . GLU A 1 117 ? -6.514 -2.465 7.784 1.00 91.75 117 GLU A O 1
ATOM 877 N N . GLN A 1 118 ? -5.963 -1.460 9.705 1.00 94.06 118 GLN A N 1
ATOM 878 C CA . GLN A 1 118 ? -6.654 -0.207 9.383 1.00 94.06 118 GLN A CA 1
ATOM 879 C C . GLN A 1 118 ? -5.951 0.539 8.251 1.00 94.06 118 GLN A C 1
ATOM 881 O O . GLN A 1 118 ? -6.613 1.151 7.409 1.00 94.06 118 GLN A O 1
ATOM 886 N N . ARG A 1 119 ? -4.621 0.451 8.210 1.00 94.94 119 ARG A N 1
ATOM 887 C CA . ARG A 1 119 ? -3.784 0.985 7.141 1.00 94.94 119 ARG A CA 1
ATOM 888 C C . ARG A 1 119 ? -4.143 0.357 5.796 1.00 94.94 119 ARG A C 1
ATOM 890 O O . ARG A 1 119 ? -4.539 1.064 4.873 1.00 94.94 119 ARG A O 1
ATOM 897 N N . CYS A 1 120 ? -4.121 -0.973 5.715 1.00 93.25 120 CYS A N 1
ATOM 898 C CA . CYS A 1 120 ? -4.508 -1.715 4.516 1.00 93.25 120 CYS A CA 1
ATOM 899 C C . CYS A 1 120 ? -5.955 -1.454 4.104 1.00 93.25 120 CYS A C 1
ATOM 901 O O . CYS A 1 120 ? -6.223 -1.276 2.921 1.00 93.25 120 CYS A O 1
ATOM 903 N N . ALA A 1 121 ? -6.888 -1.410 5.059 1.00 90.00 121 ALA A N 1
ATOM 904 C CA . ALA A 1 121 ? -8.280 -1.084 4.766 1.00 90.00 121 ALA A CA 1
ATOM 905 C C . ALA A 1 121 ? -8.423 0.341 4.206 1.00 90.00 121 ALA A C 1
ATOM 907 O O . ALA A 1 121 ? -9.214 0.568 3.295 1.00 90.00 121 ALA A O 1
ATOM 908 N N . THR A 1 122 ? -7.645 1.296 4.718 1.00 91.25 122 THR A N 1
ATOM 909 C CA . THR A 1 122 ? -7.630 2.674 4.212 1.00 91.25 122 THR A CA 1
ATOM 910 C C . THR A 1 122 ? -7.069 2.727 2.801 1.00 91.25 122 THR A C 1
ATOM 912 O O . THR A 1 122 ? -7.761 3.206 1.912 1.00 91.25 122 THR A O 1
ATOM 915 N N . LEU A 1 123 ? -5.896 2.137 2.570 1.00 90.88 123 LEU A N 1
ATOM 916 C CA . LEU A 1 123 ? -5.306 1.991 1.238 1.00 90.88 123 LEU A CA 1
ATOM 917 C C . LEU A 1 123 ? -6.266 1.318 0.255 1.00 90.88 123 LEU A C 1
ATOM 919 O O . LEU A 1 123 ? -6.436 1.803 -0.855 1.00 90.88 123 LEU A O 1
ATOM 923 N N . ALA A 1 124 ? -6.930 0.235 0.658 1.00 88.38 124 ALA A N 1
ATOM 924 C CA . ALA A 1 124 ? -7.917 -0.428 -0.180 1.00 88.38 124 ALA A CA 1
ATOM 925 C C . ALA A 1 124 ? -9.042 0.533 -0.579 1.00 88.38 124 ALA A C 1
ATOM 927 O O . ALA A 1 124 ? -9.322 0.647 -1.762 1.00 88.38 124 ALA A O 1
ATOM 928 N N . ARG A 1 125 ? -9.620 1.292 0.361 1.00 85.75 125 ARG A N 1
ATOM 929 C CA . ARG A 1 125 ? -10.650 2.297 0.041 1.00 85.75 125 ARG A CA 1
ATOM 930 C C . ARG A 1 125 ? -10.137 3.390 -0.899 1.00 85.75 125 ARG A C 1
ATOM 932 O O . ARG A 1 125 ? -10.819 3.707 -1.864 1.00 85.75 125 ARG A O 1
ATOM 939 N N . GLU A 1 126 ? -8.945 3.930 -0.653 1.00 87.31 126 GLU A N 1
ATOM 940 C CA . GLU A 1 126 ? -8.353 4.976 -1.505 1.00 87.31 126 GLU A CA 1
ATOM 941 C C . GLU A 1 126 ? -8.078 4.480 -2.937 1.00 87.31 126 GLU A C 1
ATOM 943 O O . GLU A 1 126 ? -8.165 5.237 -3.905 1.00 87.31 126 GLU A O 1
ATOM 948 N N . LEU A 1 127 ? -7.748 3.195 -3.087 1.00 85.19 127 LEU A N 1
ATOM 949 C CA . LEU A 1 127 ? -7.416 2.577 -4.372 1.00 85.19 127 LEU A CA 1
ATOM 950 C C . LEU A 1 127 ? -8.631 1.983 -5.108 1.00 85.19 127 LEU A C 1
ATOM 952 O O . LEU A 1 127 ? -8.552 1.811 -6.327 1.00 85.19 127 LEU A O 1
ATOM 956 N N . ASP A 1 128 ? -9.720 1.674 -4.395 1.00 74.50 128 ASP A N 1
ATOM 957 C CA . ASP A 1 128 ? -10.942 1.022 -4.903 1.00 74.50 128 ASP A CA 1
ATOM 958 C C . ASP A 1 128 ? -12.037 2.026 -5.330 1.00 74.50 128 ASP A C 1
ATOM 960 O O . ASP A 1 128 ? -13.107 1.626 -5.769 1.00 74.50 128 ASP A O 1
ATOM 964 N N . TYR A 1 129 ? -11.767 3.340 -5.305 1.00 53.91 129 TYR A N 1
ATOM 965 C CA . TYR A 1 129 ? -12.688 4.389 -5.788 1.00 53.91 129 TYR A CA 1
ATOM 966 C C . TYR A 1 129 ? -12.376 4.909 -7.205 1.00 53.91 129 TYR A C 1
ATOM 968 O O . TYR A 1 129 ? -12.440 6.114 -7.466 1.00 53.91 129 TYR A O 1
ATOM 976 N N . ARG A 1 130 ? -12.022 4.023 -8.151 1.00 45.22 130 ARG A N 1
ATOM 977 C CA . ARG A 1 130 ? -11.796 4.429 -9.558 1.00 45.22 130 ARG A CA 1
ATOM 978 C C . ARG A 1 130 ? -12.323 3.516 -10.668 1.00 45.22 130 ARG A C 1
ATOM 980 O O . ARG A 1 130 ? -11.980 3.800 -11.812 1.00 45.22 130 ARG A O 1
ATOM 987 N N . TYR A 1 131 ? -13.164 2.516 -10.397 1.00 39.00 131 TYR A N 1
ATOM 988 C CA . TYR A 1 131 ? -13.919 1.820 -11.454 1.00 39.00 131 TYR A CA 1
ATOM 989 C C . TYR A 1 131 ? -15.272 1.318 -10.965 1.00 39.00 131 TYR A C 1
ATOM 991 O O . TYR A 1 131 ? 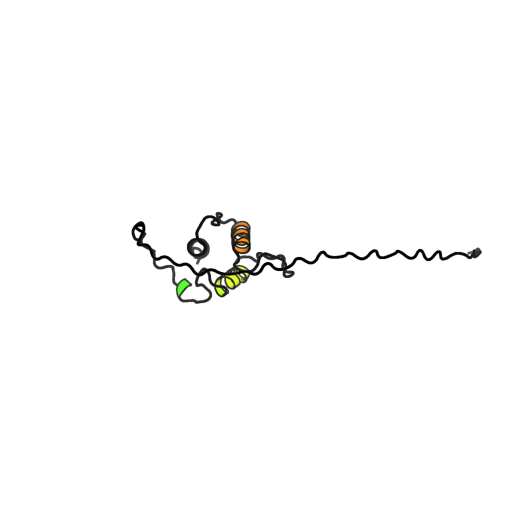-15.281 0.566 -9.970 1.00 39.00 131 TYR A O 1
#

Radius of gyration: 30.2 Å; chains: 1; bounding box: 88×28×78 Å